Protein AF-A0A1I4YAI2-F1 (afdb_monomer_lite)

Organism: NCBI:txid35799

Foldseek 3Di:
DDDDDDPDPPVVVVVVVVVVVVVVVVVVVVVVVPPPPPPDDDDDPDDDDDPDDDDDDDDDDPWDPPQKFAFQDWDDDVQWIWTFGDIPPDTAIEIEGDDDDDHGFIKGFADWDKDAQDQDPRVNDTDRIYIYTHDIDTDD

Structure (mmCIF, N/CA/C/O backbone):
data_AF-A0A1I4YAI2-F1
#
_entry.id   AF-A0A1I4YAI2-F1
#
loop_
_atom_site.group_PDB
_atom_site.id
_atom_site.type_symbol
_atom_site.label_atom_id
_atom_site.label_alt_id
_atom_site.label_comp_id
_atom_site.label_asym_id
_atom_site.label_entity_id
_atom_site.label_seq_id
_atom_site.pdbx_PDB_ins_code
_atom_site.Cartn_x
_atom_site.Cartn_y
_atom_site.Cartn_z
_atom_site.occupancy
_atom_site.B_iso_or_equiv
_atom_site.auth_seq_id
_atom_site.auth_comp_id
_atom_site.auth_asym_id
_atom_site.auth_atom_id
_atom_site.pdbx_PDB_model_num
ATOM 1 N N . MET A 1 1 ? -8.608 -14.866 -63.927 1.00 40.03 1 MET A N 1
ATOM 2 C CA . MET A 1 1 ? -8.895 -15.251 -62.531 1.00 40.03 1 MET A CA 1
ATOM 3 C C . MET A 1 1 ? -8.310 -14.154 -61.653 1.00 40.03 1 MET A C 1
ATOM 5 O O . MET A 1 1 ? -7.102 -14.112 -61.491 1.00 40.03 1 MET A O 1
ATOM 9 N N . ALA A 1 2 ? -9.121 -13.170 -61.257 1.00 44.91 2 ALA A N 1
ATOM 10 C CA . ALA A 1 2 ? -8.663 -12.039 -60.449 1.00 44.91 2 ALA A CA 1
ATOM 11 C C . ALA A 1 2 ? -8.963 -12.346 -58.977 1.00 44.91 2 ALA A C 1
ATOM 13 O O . ALA A 1 2 ? -10.125 -12.427 -58.589 1.00 44.91 2 ALA A O 1
ATOM 14 N N . SER A 1 3 ? -7.923 -12.581 -58.181 1.00 46.97 3 SER A N 1
ATOM 15 C CA . SER A 1 3 ? -8.020 -12.722 -56.728 1.00 46.97 3 SER A CA 1
ATOM 16 C C . SER A 1 3 ? -8.086 -11.331 -56.099 1.00 46.97 3 SER A C 1
ATOM 18 O O . SER A 1 3 ? -7.116 -10.576 -56.137 1.00 46.97 3 SER A O 1
ATOM 20 N N . PHE A 1 4 ? -9.257 -10.984 -55.570 1.00 53.12 4 PHE A N 1
ATOM 21 C CA . PHE A 1 4 ? -9.502 -9.768 -54.803 1.00 53.12 4 PHE A CA 1
ATOM 22 C C . PHE A 1 4 ? -8.871 -9.925 -53.409 1.00 53.12 4 PHE A C 1
ATOM 24 O O . PHE A 1 4 ? -9.285 -10.784 -52.633 1.00 53.12 4 PHE A O 1
ATOM 31 N N . ASP A 1 5 ? -7.831 -9.141 -53.123 1.00 62.06 5 ASP A N 1
ATOM 32 C CA . ASP A 1 5 ? -7.082 -9.182 -51.862 1.00 62.06 5 ASP A CA 1
ATOM 33 C C . ASP A 1 5 ? -7.729 -8.241 -50.828 1.00 62.06 5 ASP A C 1
ATOM 35 O O . ASP A 1 5 ? -7.666 -7.016 -50.952 1.00 62.06 5 ASP A O 1
ATOM 39 N N . TRP A 1 6 ? -8.413 -8.818 -49.834 1.00 55.19 6 TRP A N 1
ATOM 40 C CA . TRP A 1 6 ? -9.234 -8.097 -48.846 1.00 55.19 6 TRP A CA 1
ATOM 41 C C . TRP A 1 6 ? -8.495 -7.779 -47.526 1.00 55.19 6 TRP A C 1
ATOM 43 O O . TRP A 1 6 ? -9.086 -7.274 -46.578 1.00 55.19 6 TRP A O 1
ATOM 53 N N . ASN A 1 7 ? -7.198 -8.074 -47.391 1.00 59.62 7 ASN A N 1
ATOM 54 C CA . ASN A 1 7 ? -6.673 -8.396 -46.056 1.00 59.62 7 ASN A CA 1
ATOM 55 C C . ASN A 1 7 ? -5.788 -7.333 -45.363 1.00 59.62 7 ASN A C 1
ATOM 57 O O . ASN A 1 7 ? -5.192 -7.635 -44.327 1.00 59.62 7 ASN A O 1
ATOM 61 N N . SER A 1 8 ? -5.685 -6.094 -45.856 1.00 56.09 8 SER A N 1
ATOM 62 C CA . SER A 1 8 ? -4.801 -5.092 -45.212 1.00 56.09 8 SER A CA 1
ATOM 63 C C . SER A 1 8 ? -5.380 -3.696 -44.991 1.00 56.09 8 SER A C 1
ATOM 65 O O . SER A 1 8 ? -4.886 -2.989 -44.117 1.00 56.09 8 SER A O 1
ATOM 67 N N . ARG A 1 9 ? -6.433 -3.292 -45.711 1.00 51.97 9 ARG A N 1
ATOM 68 C CA . ARG A 1 9 ? -6.983 -1.926 -45.595 1.00 51.97 9 ARG A CA 1
ATOM 69 C C . ARG A 1 9 ? -8.160 -1.796 -44.627 1.00 51.97 9 ARG A C 1
ATOM 71 O O . ARG A 1 9 ? -8.342 -0.723 -44.068 1.00 51.97 9 ARG A O 1
ATOM 78 N N . ASP A 1 10 ? -8.901 -2.875 -44.380 1.00 56.09 10 ASP A N 1
ATOM 79 C CA . ASP A 1 10 ? -10.143 -2.822 -43.590 1.00 56.09 10 ASP A CA 1
ATOM 80 C C . ASP A 1 10 ? -9.923 -2.974 -42.074 1.00 56.09 10 ASP A C 1
ATOM 82 O O . ASP A 1 10 ? -10.726 -2.540 -41.258 1.00 56.09 10 ASP A O 1
ATOM 86 N N . ARG A 1 11 ? -8.797 -3.551 -41.641 1.00 55.94 11 ARG A N 1
ATOM 87 C CA . ARG A 1 11 ? -8.555 -3.754 -40.203 1.00 55.94 11 ARG A CA 1
ATOM 88 C C . ARG A 1 11 ? -8.251 -2.453 -39.461 1.00 55.94 11 ARG A C 1
ATOM 90 O O . ARG A 1 11 ? -8.681 -2.293 -38.327 1.00 55.94 11 ARG A O 1
ATOM 97 N N . SER A 1 12 ? -7.581 -1.503 -40.107 1.00 53.09 12 SER A N 1
ATOM 98 C CA . SER A 1 12 ? -7.188 -0.225 -39.499 1.00 53.09 12 SER A CA 1
ATOM 99 C C . SER A 1 12 ? -8.387 0.649 -39.116 1.00 53.09 12 SER A C 1
ATOM 101 O O . SER A 1 12 ? -8.344 1.341 -38.103 1.00 53.09 12 SER A O 1
ATOM 103 N N . VAL A 1 13 ? -9.466 0.603 -39.906 1.00 56.09 13 VAL A N 1
ATOM 104 C CA . VAL A 1 13 ? -10.688 1.382 -39.650 1.00 56.09 13 VAL A CA 1
ATOM 105 C C . VAL A 1 13 ? -11.534 0.778 -38.529 1.00 56.09 13 VAL A C 1
ATOM 107 O O . VAL A 1 13 ? -12.097 1.521 -37.731 1.00 56.09 13 VAL A O 1
ATOM 110 N N . LEU A 1 14 ? -11.552 -0.553 -38.395 1.00 53.69 14 LEU A N 1
ATOM 111 C CA . LEU A 1 14 ? -12.294 -1.231 -37.328 1.00 53.69 14 LEU A CA 1
ATOM 112 C C . LEU A 1 14 ? -11.665 -1.025 -35.944 1.00 53.69 14 LEU A C 1
ATOM 114 O O . LEU A 1 14 ? -12.399 -0.849 -34.977 1.00 53.69 14 LEU A O 1
ATOM 118 N N . PHE A 1 15 ? -10.331 -0.985 -35.840 1.00 56.97 15 PHE A N 1
ATOM 119 C CA . PHE A 1 15 ? -9.666 -0.674 -34.568 1.00 56.97 15 PHE A CA 1
ATOM 120 C C . PHE A 1 15 ? -9.923 0.780 -34.138 1.00 56.97 15 PHE A C 1
ATOM 122 O O . PHE A 1 15 ? -10.371 1.015 -33.020 1.00 56.97 15 PHE A O 1
ATOM 129 N N . ALA A 1 16 ? -9.794 1.743 -35.058 1.00 55.75 16 ALA A N 1
ATOM 130 C CA . ALA A 1 16 ? -10.042 3.155 -34.758 1.00 55.75 16 ALA A CA 1
ATOM 131 C C . ALA A 1 16 ? -11.493 3.444 -34.316 1.00 55.75 16 ALA A C 1
ATOM 133 O O . ALA A 1 16 ? -11.715 4.256 -33.416 1.00 55.75 16 ALA A O 1
ATOM 134 N N . SER A 1 17 ? -12.492 2.778 -34.911 1.00 53.38 17 SER A N 1
ATOM 135 C CA . SER A 1 17 ? -13.902 2.964 -34.535 1.00 53.38 17 SER A CA 1
ATOM 136 C C . SER A 1 17 ? -14.254 2.403 -33.153 1.00 53.38 17 SER A C 1
ATOM 138 O O . SER A 1 17 ? -15.126 2.962 -32.490 1.00 53.38 17 SER A O 1
ATOM 140 N N . VAL A 1 18 ? -13.590 1.334 -32.699 1.00 54.56 18 VAL A N 1
ATOM 141 C CA . VAL A 1 18 ? -13.818 0.756 -31.362 1.00 54.56 18 VAL A CA 1
ATOM 142 C C . VAL A 1 18 ? -13.158 1.618 -30.282 1.00 54.56 18 VAL A C 1
ATOM 144 O O . VAL A 1 18 ? -13.793 1.900 -29.266 1.00 54.56 18 VAL A O 1
ATOM 147 N N . ASP A 1 19 ? -11.947 2.126 -30.529 1.00 56.94 19 ASP A N 1
ATOM 148 C CA . ASP A 1 19 ? -11.234 3.010 -29.596 1.00 56.94 19 ASP A CA 1
ATOM 149 C C . ASP A 1 19 ? -11.970 4.344 -29.356 1.00 56.94 19 ASP A C 1
ATOM 151 O O . ASP A 1 19 ? -12.077 4.806 -28.217 1.00 56.94 19 ASP A O 1
ATOM 155 N N . ILE A 1 20 ? -12.562 4.937 -30.400 1.00 57.72 20 ILE A N 1
ATOM 156 C CA . ILE A 1 20 ? -13.364 6.173 -30.295 1.00 57.72 20 ILE A CA 1
ATOM 157 C C . ILE A 1 20 ? -14.639 5.952 -29.460 1.00 57.72 20 ILE A C 1
ATOM 159 O O . ILE A 1 20 ? -15.028 6.818 -28.673 1.00 57.72 20 ILE A O 1
ATOM 163 N N . LEU A 1 21 ? -15.267 4.778 -29.577 1.00 57.03 21 LEU A N 1
ATOM 164 C CA . LEU A 1 21 ? -16.480 4.424 -28.832 1.00 57.03 21 LEU A CA 1
ATOM 165 C C . LEU A 1 21 ? -16.209 4.202 -27.333 1.00 57.03 21 LEU A C 1
ATOM 167 O O . LEU A 1 21 ? -17.037 4.575 -26.499 1.00 57.03 21 LEU A O 1
ATOM 171 N N . ILE A 1 22 ? -15.046 3.644 -26.977 1.00 59.16 22 ILE A N 1
ATOM 172 C CA . ILE A 1 22 ? -14.640 3.461 -25.572 1.00 59.16 22 ILE A CA 1
ATOM 173 C C . ILE A 1 22 ? -14.258 4.802 -24.924 1.00 59.16 22 ILE A C 1
ATOM 175 O O . ILE A 1 22 ? -14.579 5.033 -23.755 1.00 59.16 22 ILE A O 1
ATOM 179 N N . LEU A 1 23 ? -13.654 5.724 -25.678 1.00 51.03 23 LEU A N 1
ATOM 180 C CA . LEU A 1 23 ? -13.248 7.034 -25.159 1.00 51.03 23 LEU A CA 1
ATOM 181 C C . LEU A 1 23 ? -14.449 7.950 -24.844 1.00 51.03 23 LEU A C 1
ATOM 183 O O . LEU A 1 23 ? -14.475 8.606 -23.800 1.00 51.03 23 LEU A O 1
ATOM 187 N N . GLU A 1 24 ? -15.485 7.927 -25.689 1.00 49.25 24 GLU A N 1
ATOM 188 C CA . GLU A 1 24 ? -16.770 8.607 -25.447 1.00 49.25 24 GLU A CA 1
ATOM 189 C C . GLU A 1 24 ? -17.478 8.092 -24.177 1.00 49.25 24 GLU A C 1
ATOM 191 O O . GLU A 1 24 ? -18.093 8.872 -23.441 1.00 49.25 24 GLU A O 1
ATOM 196 N N . ALA A 1 25 ? -17.390 6.785 -23.902 1.00 50.88 25 ALA A N 1
ATOM 197 C CA . ALA A 1 25 ? -18.039 6.163 -22.749 1.00 50.88 25 ALA A CA 1
ATOM 198 C C . ALA A 1 25 ? -17.378 6.564 -21.417 1.00 50.88 25 ALA A C 1
ATOM 200 O O . ALA A 1 25 ? -18.076 6.916 -20.464 1.00 50.88 25 ALA A O 1
ATOM 201 N N . VAL A 1 26 ? -16.042 6.583 -21.350 1.00 56.16 26 VAL A N 1
ATOM 202 C CA . VAL A 1 26 ? -15.297 6.930 -20.121 1.00 56.16 26 VAL A CA 1
ATOM 203 C C . VAL A 1 26 ? -15.461 8.412 -19.750 1.00 56.16 26 VAL A C 1
ATOM 205 O O . VAL A 1 26 ? -15.564 8.754 -18.566 1.00 56.16 26 VAL A O 1
ATOM 208 N N . LEU A 1 27 ? -15.563 9.299 -20.746 1.00 50.84 27 LEU A N 1
ATOM 209 C CA . LEU A 1 27 ? -15.707 10.739 -20.513 1.00 50.84 27 LEU A CA 1
ATOM 210 C C . LEU A 1 27 ? -17.109 11.119 -19.993 1.00 50.84 27 LEU A C 1
ATOM 212 O O . LEU A 1 27 ? -17.226 11.957 -19.097 1.00 50.84 27 LEU A O 1
ATOM 216 N N . LYS A 1 28 ? -18.176 10.466 -20.478 1.00 43.12 28 LYS A N 1
ATOM 217 C CA . LYS A 1 28 ? -19.562 10.716 -20.023 1.00 43.12 28 LYS A CA 1
ATOM 218 C C . LYS A 1 28 ? -19.816 10.225 -18.598 1.00 43.12 28 LYS A C 1
ATOM 220 O O . LYS A 1 28 ? -20.517 10.895 -17.840 1.00 43.12 28 LYS A O 1
ATOM 225 N N . ILE A 1 29 ? -19.205 9.104 -18.213 1.00 54.09 29 ILE A N 1
ATOM 226 C CA . ILE A 1 29 ? -19.300 8.570 -16.846 1.00 54.09 29 ILE A CA 1
ATOM 227 C C . ILE A 1 29 ? -18.608 9.516 -15.848 1.00 54.09 29 ILE A C 1
ATOM 229 O O . ILE A 1 29 ? -19.121 9.723 -14.751 1.00 54.09 29 ILE A O 1
ATOM 233 N N . SER A 1 30 ? -17.509 10.170 -16.248 1.00 43.88 30 SER A N 1
ATOM 234 C CA . SER A 1 30 ? -16.864 11.216 -15.434 1.00 43.88 30 SER A CA 1
ATOM 235 C C . SER A 1 30 ? -17.707 12.493 -15.314 1.00 43.88 30 SER A C 1
ATOM 237 O O . SER A 1 30 ? -17.722 13.127 -14.260 1.00 43.88 30 SER A O 1
ATOM 239 N N . TYR A 1 31 ? -18.430 12.877 -16.372 1.00 47.44 31 TYR A N 1
ATOM 240 C CA . TYR A 1 31 ? -19.178 14.139 -16.403 1.00 47.44 31 TYR A CA 1
ATOM 241 C C . TYR A 1 31 ? -20.464 14.110 -15.555 1.00 47.44 31 TYR A C 1
ATOM 243 O O . TYR A 1 31 ? -20.868 15.136 -15.006 1.00 47.44 31 TYR A O 1
ATOM 251 N N . LEU A 1 32 ? -21.085 12.939 -15.372 1.00 43.44 32 LEU A N 1
ATOM 252 C CA . LEU A 1 32 ? -22.343 12.824 -14.621 1.00 43.44 32 LEU A CA 1
ATOM 253 C C . LEU A 1 32 ? -22.188 12.950 -13.091 1.00 43.44 32 LEU A C 1
ATOM 255 O O . LEU A 1 32 ? -23.183 13.144 -12.398 1.00 43.44 32 LEU A O 1
ATOM 259 N N . ALA A 1 33 ? -20.965 12.886 -12.554 1.00 43.12 33 ALA A N 1
ATOM 260 C CA . ALA A 1 33 ? -20.716 13.006 -11.113 1.00 43.12 33 ALA A CA 1
ATOM 261 C C . ALA A 1 33 ? -20.565 14.461 -10.619 1.00 43.12 33 ALA A C 1
ATOM 263 O O . ALA A 1 33 ? -20.634 14.710 -9.417 1.00 43.12 33 ALA A O 1
ATOM 264 N N . ILE A 1 34 ? -20.367 15.434 -11.518 1.00 47.47 34 ILE A N 1
ATOM 265 C CA . ILE A 1 34 ? -20.015 16.819 -11.140 1.00 47.47 34 ILE A CA 1
ATOM 266 C C . ILE A 1 34 ? -21.257 17.731 -11.055 1.00 47.47 34 ILE A C 1
ATOM 268 O O . ILE A 1 34 ? -21.234 18.759 -10.381 1.00 47.47 34 ILE A O 1
ATOM 272 N N . ALA A 1 35 ? -22.381 17.348 -11.668 1.00 49.47 35 ALA A N 1
ATOM 273 C CA . ALA A 1 35 ? -23.560 18.211 -11.787 1.00 49.47 35 ALA A CA 1
ATOM 274 C C . ALA A 1 35 ? -24.534 18.188 -10.587 1.00 49.47 35 ALA A C 1
ATOM 276 O O . ALA A 1 35 ? -25.499 18.947 -10.594 1.00 49.47 35 ALA A O 1
ATOM 277 N N . PHE A 1 36 ? -24.310 17.371 -9.549 1.00 48.38 36 PHE A N 1
ATOM 278 C CA . PHE A 1 36 ? -25.235 17.288 -8.400 1.00 48.38 36 PHE A CA 1
ATOM 279 C C . PHE A 1 36 ? -24.824 18.135 -7.179 1.00 48.38 36 PHE A C 1
ATOM 281 O O . PHE A 1 36 ? -25.570 18.218 -6.209 1.00 48.38 36 PHE A O 1
ATOM 288 N N . SER A 1 37 ? -23.667 18.806 -7.207 1.00 52.50 37 SER A N 1
ATOM 289 C CA . SER A 1 37 ? -23.128 19.486 -6.012 1.00 52.50 37 SER A CA 1
ATOM 290 C C . SER A 1 37 ? -23.382 20.997 -5.942 1.00 52.50 37 SER A C 1
ATOM 292 O O . SER A 1 37 ? -22.997 21.627 -4.961 1.00 52.50 37 SER A O 1
ATOM 294 N N . ILE A 1 38 ? -24.027 21.611 -6.939 1.00 56.34 38 ILE A N 1
ATOM 295 C CA . ILE A 1 38 ? -24.195 23.080 -7.003 1.00 56.34 38 ILE A CA 1
ATOM 296 C C . ILE A 1 38 ? -25.642 23.474 -6.697 1.00 56.34 38 ILE A C 1
ATOM 298 O O . ILE A 1 38 ? -26.301 24.170 -7.465 1.00 56.34 38 ILE A O 1
ATOM 302 N N . GLY A 1 39 ? -26.175 22.989 -5.580 1.00 51.09 39 GLY A N 1
ATOM 303 C CA . GLY A 1 39 ? -27.580 23.206 -5.268 1.00 51.09 39 GLY A CA 1
ATOM 304 C C . GLY A 1 39 ? -27.927 23.088 -3.799 1.00 51.09 39 GLY A C 1
ATOM 305 O O . GLY A 1 39 ? -28.857 22.359 -3.507 1.00 51.09 39 GLY A O 1
ATOM 306 N N . LEU A 1 40 ? -27.205 23.779 -2.903 1.00 53.97 40 LEU A N 1
ATOM 307 C CA . LEU A 1 40 ? -27.782 24.380 -1.684 1.00 53.97 40 LEU A CA 1
ATOM 308 C C . LEU A 1 40 ? -26.733 25.220 -0.929 1.00 53.97 40 LEU A C 1
ATOM 310 O O . LEU A 1 40 ? -26.185 24.793 0.082 1.00 53.97 40 LEU A O 1
ATOM 314 N N . ALA A 1 41 ? -26.431 26.426 -1.408 1.00 48.53 41 ALA A N 1
ATOM 315 C CA . ALA A 1 41 ? -25.601 27.373 -0.661 1.00 48.53 41 ALA A CA 1
ATOM 316 C C . ALA A 1 41 ? -26.225 28.767 -0.706 1.00 48.53 41 ALA A C 1
ATOM 318 O O . ALA A 1 41 ? -25.721 29.675 -1.361 1.00 48.53 41 ALA A O 1
ATOM 319 N N . LEU A 1 42 ? -27.352 28.928 -0.015 1.00 47.62 42 LEU A N 1
ATOM 320 C CA . LEU A 1 42 ? -27.875 30.242 0.328 1.00 47.62 42 LEU A CA 1
ATOM 321 C C . LEU A 1 42 ? -28.272 30.258 1.803 1.00 47.62 42 LEU A C 1
ATOM 323 O O . LEU A 1 42 ? -29.040 29.411 2.248 1.00 47.62 42 LEU A O 1
ATOM 327 N N . LEU A 1 43 ? -27.763 31.297 2.477 1.00 50.03 43 LEU A N 1
ATOM 328 C CA . LEU A 1 43 ? -28.094 31.805 3.814 1.00 50.03 43 LEU A CA 1
ATOM 329 C C . LEU A 1 43 ? -27.334 31.151 4.974 1.00 50.03 43 LEU A C 1
ATOM 331 O O . LEU A 1 43 ? -27.826 30.197 5.551 1.00 50.03 43 LEU A O 1
ATOM 335 N N . ASN A 1 44 ? -26.173 31.721 5.336 1.00 56.38 44 ASN A N 1
ATOM 336 C CA . ASN A 1 44 ? -25.692 31.871 6.725 1.00 56.38 44 ASN A CA 1
ATOM 337 C C . ASN A 1 44 ? -24.475 32.830 6.776 1.00 56.38 44 ASN A C 1
ATOM 339 O O . ASN A 1 44 ? -23.336 32.388 6.619 1.00 56.38 44 ASN A O 1
ATOM 343 N N . PRO A 1 45 ? -24.664 34.148 6.982 1.00 54.91 45 PRO A N 1
ATOM 344 C CA . PRO A 1 45 ? -23.562 35.083 7.165 1.00 54.91 45 PRO A CA 1
ATOM 345 C C . PRO A 1 45 ? -23.168 35.117 8.643 1.00 54.91 45 PRO A C 1
ATOM 347 O O . PRO A 1 45 ? -23.712 35.905 9.407 1.00 54.91 45 PRO A O 1
ATOM 350 N N . SER A 1 46 ? -22.255 34.246 9.065 1.00 57.50 46 SER A N 1
ATOM 351 C CA . SER A 1 46 ? -21.492 34.393 10.314 1.00 57.50 46 SER A CA 1
ATOM 352 C C . SER A 1 46 ? -20.493 33.258 10.407 1.00 57.50 46 SER A C 1
ATOM 354 O O . SER A 1 46 ? -20.878 32.183 10.835 1.00 57.50 46 SER A O 1
ATOM 356 N N . GLN A 1 47 ? -19.241 33.493 10.027 1.00 45.72 47 GLN A N 1
ATOM 357 C CA . GLN A 1 47 ? -18.057 32.969 10.718 1.00 45.72 47 GLN A CA 1
ATOM 358 C C . GLN A 1 47 ? -16.880 33.856 10.284 1.00 45.72 47 GLN A C 1
ATOM 360 O O . GLN A 1 47 ? -16.191 33.596 9.300 1.00 45.72 47 GLN A O 1
ATOM 365 N N . ALA A 1 48 ? -16.715 34.968 10.997 1.00 47.38 48 ALA A N 1
ATOM 366 C CA . ALA A 1 48 ? -15.438 35.658 11.066 1.00 47.38 48 ALA A CA 1
ATOM 367 C C . ALA A 1 48 ? -14.442 34.788 11.859 1.00 47.38 48 ALA A C 1
ATOM 369 O O . ALA A 1 48 ? -14.847 34.038 12.744 1.00 47.38 48 ALA A O 1
ATOM 370 N N . LEU A 1 49 ? -13.164 34.901 11.489 1.00 50.84 49 LEU A N 1
ATOM 371 C CA . LEU A 1 49 ? -11.968 34.237 12.023 1.00 50.84 49 LEU A CA 1
ATOM 372 C C . LEU A 1 49 ? -12.058 33.677 13.457 1.00 50.84 49 LEU A C 1
ATOM 374 O O . LEU A 1 49 ? -12.206 34.432 14.416 1.00 50.84 49 LEU A O 1
ATOM 378 N N . ALA A 1 50 ? -11.751 32.384 13.592 1.00 47.62 50 ALA A N 1
ATOM 379 C CA . ALA A 1 50 ? -10.985 31.844 14.714 1.00 47.62 50 ALA A CA 1
ATOM 380 C C . ALA A 1 50 ? -10.361 30.494 14.316 1.00 47.62 50 ALA A C 1
ATOM 382 O O . ALA A 1 50 ? -11.041 29.472 14.245 1.00 47.62 50 ALA A O 1
ATOM 383 N N . GLU A 1 51 ? -9.049 30.480 14.077 1.00 53.16 51 GLU A N 1
ATOM 384 C CA . GLU A 1 51 ? -8.245 29.262 14.171 1.00 53.16 51 GLU A CA 1
ATOM 385 C C . GLU A 1 51 ? -8.337 28.737 15.609 1.00 53.16 51 GLU A C 1
ATOM 387 O O . GLU A 1 51 ? -7.779 29.324 16.537 1.00 53.16 51 GLU A O 1
ATOM 392 N N . LYS A 1 52 ? -9.074 27.644 15.820 1.00 40.38 52 LYS A N 1
ATOM 393 C CA . LYS A 1 52 ? -9.026 26.876 17.065 1.00 40.38 52 LYS A CA 1
ATOM 394 C C . LYS A 1 52 ? -9.465 25.441 16.810 1.00 40.38 52 LYS A C 1
ATOM 396 O O . LYS A 1 52 ? -10.633 25.180 16.560 1.00 40.38 52 LYS A O 1
ATOM 401 N N . THR A 1 53 ? -8.487 24.544 16.903 1.00 39.41 53 THR A N 1
ATOM 402 C CA . THR A 1 53 ? -8.608 23.174 17.416 1.00 39.41 53 THR A CA 1
ATOM 403 C C . THR A 1 53 ? -9.885 22.432 17.013 1.00 39.41 53 THR A C 1
ATOM 405 O O . THR A 1 53 ? -10.907 22.513 17.692 1.00 39.41 53 THR A O 1
ATOM 408 N N . GLY A 1 54 ? -9.781 21.630 15.950 1.00 40.44 54 GLY A N 1
ATOM 409 C CA . GLY A 1 54 ? -10.759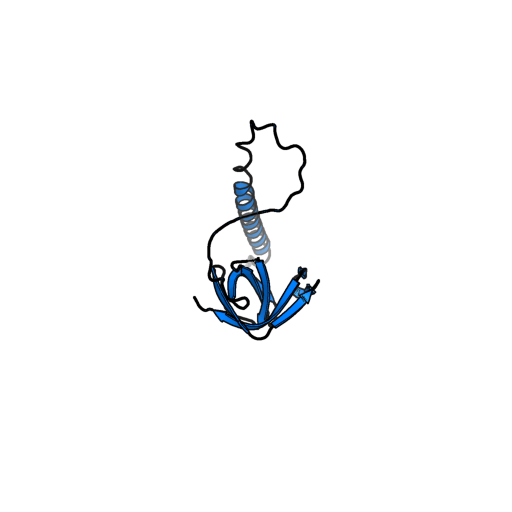 20.597 15.621 1.00 40.44 54 GLY A CA 1
ATOM 410 C C . GLY A 1 54 ? -10.880 19.589 16.762 1.00 40.44 54 GLY A C 1
ATOM 411 O O . GLY A 1 54 ? -10.071 18.674 16.891 1.00 40.44 54 GLY A O 1
ATOM 412 N N . GLY A 1 55 ? -11.886 19.790 17.608 1.00 43.03 55 GLY A N 1
ATOM 413 C CA . GLY A 1 55 ? -12.398 18.792 18.527 1.00 43.03 55 GLY A CA 1
ATOM 414 C C . GLY A 1 55 ? -13.554 18.051 17.869 1.00 43.03 55 GLY A C 1
ATOM 415 O O . GLY A 1 55 ? -14.652 18.590 17.763 1.00 43.03 55 GLY A O 1
ATOM 416 N N . ASN A 1 56 ? -13.324 16.801 17.481 1.00 48.44 56 ASN A N 1
ATOM 417 C CA . ASN A 1 56 ? -14.387 15.815 17.337 1.00 48.44 56 ASN A CA 1
ATOM 418 C C . ASN A 1 56 ? -14.341 14.912 18.570 1.00 48.44 56 ASN A C 1
ATOM 420 O O . ASN A 1 56 ? -13.517 14.006 18.665 1.00 48.44 56 ASN A O 1
ATOM 424 N N . SER A 1 57 ? -15.217 15.193 19.532 1.00 55.41 57 SER A N 1
ATOM 425 C CA . SER A 1 57 ? -15.423 14.336 20.695 1.00 55.41 57 SER A CA 1
ATOM 426 C C . SER A 1 57 ? -16.300 13.130 20.361 1.00 55.41 57 SER A C 1
ATOM 428 O O . SER A 1 57 ? -17.320 13.261 19.689 1.00 55.41 57 SER A O 1
ATOM 430 N N . ALA A 1 58 ? -15.927 12.017 20.996 1.00 45.84 58 ALA A N 1
ATOM 431 C CA . ALA A 1 58 ? -16.732 10.854 21.369 1.00 45.84 58 ALA A CA 1
ATOM 432 C C . ALA A 1 58 ? -17.042 9.811 20.280 1.00 45.84 58 ALA A C 1
ATOM 434 O O . ALA A 1 58 ? -18.008 9.922 19.536 1.00 45.84 58 ALA A O 1
ATOM 435 N N . ASN A 1 59 ? -16.337 8.678 20.326 1.00 40.66 59 ASN A N 1
ATOM 436 C CA . ASN A 1 59 ? -16.831 7.521 21.081 1.00 40.66 59 ASN A CA 1
ATOM 437 C C . ASN A 1 59 ? -15.694 6.509 21.290 1.00 40.66 59 ASN A C 1
ATOM 439 O O . ASN A 1 59 ? -14.754 6.462 20.500 1.00 40.66 59 ASN A O 1
ATOM 443 N N . ALA A 1 60 ? -15.763 5.723 22.359 1.00 49.16 60 ALA A N 1
ATOM 444 C CA . ALA A 1 60 ? -14.779 4.705 22.698 1.00 49.16 60 ALA A CA 1
ATOM 445 C C . ALA A 1 60 ? -14.680 3.643 21.589 1.00 49.16 60 ALA A C 1
ATOM 447 O O . ALA A 1 60 ? -15.446 2.685 21.558 1.00 49.16 60 ALA A O 1
ATOM 448 N N . ALA A 1 61 ? -13.731 3.804 20.672 1.00 44.47 61 ALA A N 1
ATOM 449 C CA . ALA A 1 61 ? -13.301 2.726 19.805 1.00 44.47 61 ALA A CA 1
ATOM 450 C C . ALA A 1 61 ? -12.070 2.120 20.462 1.00 44.47 61 ALA A C 1
ATOM 452 O O . ALA A 1 61 ? -11.014 2.747 20.524 1.00 44.47 61 ALA A O 1
ATOM 453 N N . THR A 1 62 ? -12.197 0.892 20.954 1.00 53.25 62 THR A N 1
ATOM 454 C CA . THR A 1 62 ? -11.051 -0.009 21.001 1.00 53.25 62 THR A CA 1
ATOM 455 C C . THR A 1 62 ? -10.517 -0.053 19.572 1.00 53.25 62 THR A C 1
ATOM 457 O O . THR A 1 62 ? -11.118 -0.668 18.691 1.00 53.25 62 THR A O 1
ATOM 460 N N . GLY A 1 63 ? -9.505 0.779 19.324 1.00 61.72 63 GLY A N 1
ATOM 461 C CA . GLY A 1 63 ? -9.032 1.110 17.994 1.00 61.72 63 GLY A CA 1
ATOM 462 C C . GLY A 1 63 ? -8.536 -0.136 17.288 1.00 61.72 63 GLY A C 1
ATOM 463 O O . GLY A 1 63 ? -8.040 -1.075 17.913 1.00 61.72 63 GLY A O 1
ATOM 464 N N . MET A 1 64 ? -8.684 -0.143 15.969 1.00 72.94 64 MET A N 1
ATOM 465 C CA . MET A 1 64 ? -8.023 -1.140 15.142 1.00 72.94 64 MET A CA 1
ATOM 466 C C . MET A 1 64 ? -6.518 -1.098 15.462 1.00 72.94 64 MET A C 1
ATOM 468 O O . MET A 1 64 ? -5.977 0.009 15.537 1.00 72.94 64 MET A O 1
ATOM 472 N N . PRO A 1 65 ? -5.851 -2.246 15.694 1.00 83.50 65 PRO A N 1
ATOM 473 C CA . PRO A 1 65 ? -4.421 -2.270 15.965 1.00 83.50 65 PRO A CA 1
ATOM 474 C C . PRO A 1 65 ? -3.653 -1.442 14.934 1.00 83.50 65 PRO A C 1
ATOM 476 O O . PRO A 1 65 ? -4.026 -1.402 13.762 1.00 83.50 65 PRO A O 1
ATOM 479 N N . ALA A 1 66 ? -2.563 -0.794 15.353 1.00 85.81 66 ALA A N 1
ATOM 480 C CA . ALA A 1 66 ? -1.769 0.061 14.466 1.00 85.81 66 ALA A CA 1
ATOM 481 C C . ALA A 1 66 ? -1.244 -0.686 13.224 1.00 85.81 66 ALA A C 1
ATOM 483 O O . ALA A 1 66 ? -0.977 -0.064 12.198 1.00 85.81 66 ALA A O 1
ATOM 484 N N . ASN A 1 67 ? -1.125 -2.014 13.318 1.00 92.94 67 ASN A N 1
ATOM 485 C CA . ASN A 1 67 ? -0.724 -2.902 12.238 1.00 92.94 67 ASN A CA 1
ATOM 486 C C . ASN A 1 67 ? -1.896 -3.492 11.433 1.00 92.94 67 ASN A C 1
ATOM 488 O O . ASN A 1 67 ? -1.727 -4.477 10.716 1.00 92.94 67 ASN A O 1
ATOM 492 N N . GLU A 1 68 ? -3.091 -2.918 11.546 1.00 94.19 68 GLU A N 1
ATOM 493 C CA . GLU A 1 68 ? -4.254 -3.314 10.768 1.00 94.19 68 GLU A CA 1
ATOM 494 C C . GLU A 1 68 ? -4.877 -2.098 10.056 1.00 94.19 68 GLU A C 1
ATOM 496 O O . GLU A 1 68 ? -4.925 -0.989 10.591 1.00 94.19 68 GLU A O 1
ATOM 501 N N . GLY A 1 69 ? -5.436 -2.307 8.859 1.00 95.06 69 GLY A N 1
ATOM 502 C CA . GLY A 1 69 ? -6.343 -1.333 8.242 1.00 95.06 69 GLY A CA 1
ATOM 503 C C . GLY A 1 69 ? -7.338 -1.941 7.252 1.00 95.06 69 GLY A C 1
ATOM 504 O O . GLY A 1 69 ? -7.186 -3.079 6.805 1.00 95.06 69 GLY A O 1
ATOM 505 N N . LYS A 1 70 ? -8.390 -1.186 6.921 1.00 96.56 70 LYS A N 1
ATOM 506 C CA . LYS A 1 70 ? -9.303 -1.496 5.813 1.00 96.56 70 LYS A CA 1
ATOM 507 C C . LYS A 1 70 ? -8.714 -0.968 4.510 1.00 96.56 70 LYS A C 1
ATOM 509 O O . LYS A 1 70 ? -8.366 0.209 4.440 1.00 96.56 70 LYS A O 1
ATOM 514 N N . VAL A 1 71 ? -8.656 -1.805 3.481 1.00 97.56 71 VAL A N 1
ATOM 515 C CA . VAL A 1 71 ? -8.164 -1.431 2.153 1.00 97.56 71 VAL A CA 1
ATOM 516 C C . VAL A 1 71 ? -9.156 -0.480 1.486 1.00 97.56 71 VAL A C 1
ATOM 518 O O . VAL A 1 71 ? -10.325 -0.820 1.292 1.00 97.56 71 VAL A O 1
ATOM 521 N N . LEU A 1 72 ? -8.690 0.714 1.131 1.00 97.19 72 LEU A N 1
ATOM 522 C CA . LEU A 1 72 ? -9.433 1.695 0.341 1.00 97.19 72 LEU A CA 1
ATOM 523 C C . LEU A 1 72 ? -9.110 1.566 -1.147 1.00 97.19 72 LEU A C 1
ATOM 525 O O . LEU A 1 72 ? -10.016 1.587 -1.977 1.00 97.19 72 LEU A O 1
ATOM 529 N N . SER A 1 73 ? -7.826 1.426 -1.474 1.00 96.69 73 SER A N 1
ATOM 530 C CA . SER A 1 73 ? -7.331 1.334 -2.846 1.00 96.69 73 SER A CA 1
ATOM 531 C C . SER A 1 73 ? -6.051 0.498 -2.916 1.00 96.69 73 SER A C 1
ATOM 533 O O . SER A 1 73 ? -5.346 0.334 -1.916 1.00 96.69 73 SER A O 1
ATOM 535 N N . THR A 1 74 ? -5.770 -0.056 -4.096 1.00 97.12 74 THR A N 1
ATOM 536 C CA . THR A 1 74 ? -4.591 -0.887 -4.366 1.00 97.12 74 THR A CA 1
ATOM 537 C C . THR A 1 74 ? -3.904 -0.423 -5.643 1.00 97.12 74 THR A C 1
ATOM 539 O O . THR A 1 74 ? -4.576 -0.061 -6.609 1.00 97.12 74 THR A O 1
ATOM 542 N N . LEU A 1 75 ? -2.574 -0.453 -5.661 1.00 96.50 75 LEU A N 1
ATOM 543 C CA . LEU A 1 75 ? -1.762 -0.247 -6.860 1.00 96.50 75 LEU A CA 1
ATOM 544 C C . LEU A 1 75 ? -0.735 -1.375 -6.946 1.00 96.50 75 LEU A C 1
ATOM 546 O O . LEU A 1 75 ? -0.037 -1.651 -5.971 1.00 96.50 75 LEU A O 1
ATOM 550 N N . ASP A 1 76 ? -0.614 -1.994 -8.113 1.00 95.19 76 ASP A N 1
ATOM 551 C CA . ASP A 1 76 ? 0.342 -3.075 -8.330 1.00 95.19 76 ASP A CA 1
ATOM 552 C C . ASP A 1 76 ? 1.610 -2.563 -9.012 1.00 95.19 76 ASP A C 1
ATOM 554 O O . ASP A 1 76 ? 1.573 -1.749 -9.938 1.00 95.19 76 ASP A O 1
ATOM 558 N N . ALA A 1 77 ? 2.749 -3.066 -8.549 1.00 93.62 77 ALA A N 1
ATOM 559 C CA . ALA A 1 77 ? 4.050 -2.867 -9.166 1.00 93.62 77 ALA A CA 1
ATOM 560 C C . ALA A 1 77 ? 4.838 -4.187 -9.113 1.00 93.62 77 ALA A C 1
ATOM 562 O O . ALA A 1 77 ? 4.513 -5.072 -8.319 1.00 93.62 77 ALA A O 1
ATOM 563 N N . PRO A 1 78 ? 5.898 -4.360 -9.919 1.00 95.00 78 PRO A N 1
ATOM 564 C CA . PRO A 1 78 ? 6.713 -5.567 -9.864 1.00 95.00 78 PRO A CA 1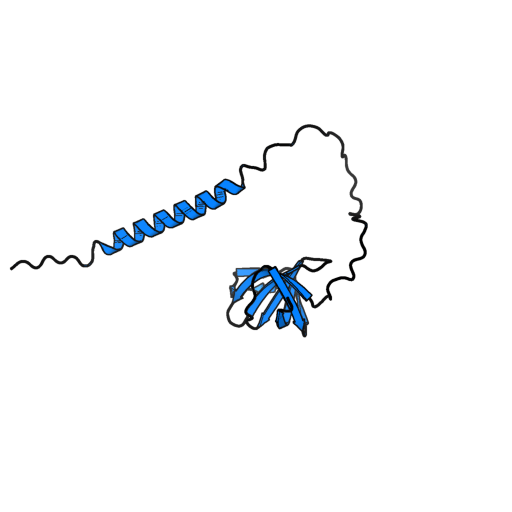
ATOM 565 C C . PRO A 1 78 ? 7.220 -5.847 -8.440 1.00 95.00 78 PRO A C 1
ATOM 567 O O . PRO A 1 78 ? 7.942 -5.039 -7.857 1.00 95.00 78 PRO A O 1
ATOM 570 N N . GLY A 1 79 ? 6.815 -6.992 -7.885 1.00 93.50 79 GLY A N 1
ATOM 571 C CA . GLY A 1 79 ? 7.208 -7.464 -6.554 1.00 93.50 79 GLY A CA 1
ATOM 572 C C . GLY A 1 79 ? 6.442 -6.860 -5.373 1.00 93.50 79 GLY A C 1
ATOM 573 O O . GLY A 1 79 ? 6.639 -7.331 -4.254 1.00 93.50 79 GLY A O 1
ATOM 574 N N . TYR A 1 80 ? 5.562 -5.876 -5.590 1.00 96.50 80 TYR A N 1
ATOM 575 C CA . TYR A 1 80 ? 4.855 -5.186 -4.509 1.00 96.50 80 TYR A CA 1
ATOM 576 C C . TYR A 1 80 ? 3.386 -4.909 -4.828 1.00 96.50 80 TYR A C 1
ATOM 578 O O . TYR A 1 80 ? 3.021 -4.593 -5.958 1.00 96.50 80 TYR A O 1
ATOM 586 N N . THR A 1 81 ? 2.563 -4.933 -3.785 1.00 97.44 81 THR A N 1
ATOM 587 C CA . THR A 1 81 ? 1.210 -4.379 -3.798 1.00 97.44 81 THR A CA 1
ATOM 588 C C . THR A 1 81 ? 1.165 -3.215 -2.817 1.00 97.44 81 THR A C 1
ATOM 590 O O . THR A 1 81 ? 1.396 -3.367 -1.614 1.00 97.44 81 THR A O 1
ATOM 593 N N . TYR A 1 82 ? 0.889 -2.032 -3.350 1.00 97.81 82 TYR A N 1
ATOM 594 C CA . TYR A 1 82 ? 0.706 -0.811 -2.582 1.00 97.81 82 TYR A CA 1
ATOM 595 C C . TYR A 1 82 ? -0.753 -0.732 -2.162 1.00 97.81 82 TYR A C 1
ATOM 597 O O . TYR A 1 82 ? -1.642 -0.847 -3.003 1.00 97.81 82 TYR A O 1
ATOM 605 N N . MET A 1 83 ? -1.006 -0.519 -0.878 1.00 97.88 83 MET A N 1
ATOM 606 C CA . MET A 1 83 ? -2.356 -0.451 -0.330 1.00 97.88 83 MET A CA 1
ATOM 607 C C . MET A 1 83 ? -2.541 0.860 0.417 1.00 97.88 83 MET A C 1
ATOM 609 O O . MET A 1 83 ? -1.754 1.189 1.306 1.00 97.88 83 MET A O 1
ATOM 613 N N . GLU A 1 84 ? -3.606 1.581 0.086 1.00 97.75 84 GLU A N 1
ATOM 614 C CA . GLU A 1 84 ? -4.109 2.646 0.943 1.00 97.75 84 GLU A CA 1
ATOM 615 C C . GLU A 1 84 ? -5.011 2.023 1.992 1.00 97.75 84 GLU A C 1
ATOM 617 O O . GLU A 1 84 ? -6.049 1.439 1.670 1.00 97.75 84 GLU A O 1
ATOM 622 N N . LEU A 1 85 ? -4.610 2.144 3.247 1.00 96.38 85 LEU A N 1
ATOM 623 C CA . LEU A 1 85 ? -5.344 1.616 4.376 1.00 96.38 85 LEU A CA 1
ATOM 624 C C . LEU A 1 85 ? -5.980 2.751 5.171 1.00 96.38 85 LEU A C 1
ATOM 626 O O . LEU A 1 85 ? -5.410 3.832 5.311 1.00 96.38 85 LEU A O 1
ATOM 630 N N . ALA A 1 86 ? -7.151 2.480 5.735 1.00 94.56 86 ALA A N 1
ATOM 631 C CA . ALA A 1 86 ? -7.763 3.301 6.767 1.00 94.56 86 ALA A CA 1
ATOM 632 C C . ALA A 1 86 ? -7.875 2.508 8.067 1.00 94.56 86 ALA A C 1
ATOM 634 O O . ALA A 1 86 ? -8.411 1.396 8.074 1.00 94.56 86 ALA A O 1
ATOM 635 N N . ASN A 1 87 ? -7.411 3.095 9.164 1.00 90.50 87 ASN A N 1
ATOM 636 C CA . ASN A 1 87 ? -7.739 2.641 10.511 1.0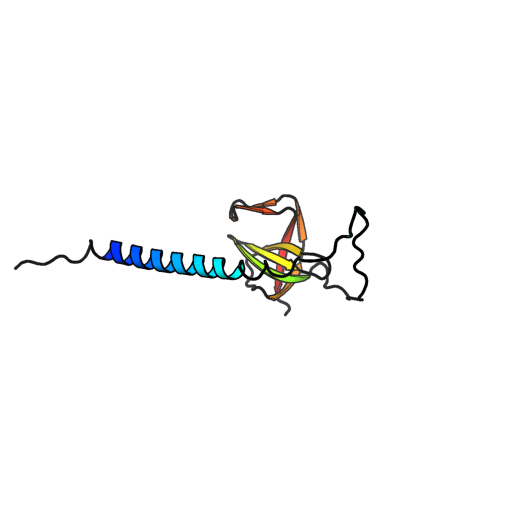0 90.50 87 ASN A CA 1
ATOM 637 C C . ASN A 1 87 ? -8.609 3.697 11.218 1.00 90.50 87 ASN A C 1
ATOM 639 O O . ASN A 1 87 ? -9.122 4.620 10.584 1.00 90.50 87 ASN A O 1
ATOM 643 N N . THR A 1 88 ? -8.813 3.546 12.526 1.00 84.88 88 THR A N 1
ATOM 644 C CA . THR A 1 88 ? -9.634 4.466 13.330 1.00 84.88 88 THR A CA 1
ATOM 645 C C . THR A 1 88 ? -9.050 5.873 13.462 1.00 84.88 88 THR A C 1
ATOM 647 O O . THR A 1 88 ? -9.786 6.793 13.795 1.00 84.88 88 THR A O 1
ATOM 650 N N . GLU A 1 89 ? -7.754 6.052 13.208 1.00 83.56 89 GLU A N 1
ATOM 651 C CA . GLU A 1 89 ? -7.045 7.315 13.430 1.00 83.56 89 GLU A CA 1
ATOM 652 C C . GLU A 1 89 ? -6.756 8.060 12.127 1.00 83.56 89 GLU A C 1
ATOM 654 O O . GLU A 1 89 ? -6.881 9.283 12.063 1.00 83.56 89 GLU A O 1
ATOM 659 N N . LYS A 1 90 ? -6.329 7.335 11.086 1.00 89.62 90 LYS A N 1
ATOM 660 C CA . LYS A 1 90 ? -5.796 7.935 9.862 1.00 89.62 90 LYS A CA 1
ATOM 661 C C . LYS A 1 90 ? -5.908 7.027 8.641 1.00 89.62 90 LYS A C 1
ATOM 663 O O . LYS A 1 90 ? -6.168 5.825 8.723 1.00 89.62 90 LYS A O 1
ATOM 668 N N . ARG A 1 91 ? -5.635 7.636 7.487 1.00 94.75 91 ARG A N 1
ATOM 669 C CA . ARG A 1 91 ? -5.305 6.935 6.243 1.00 94.75 91 ARG A CA 1
ATOM 670 C C . ARG A 1 91 ? -3.795 6.903 6.066 1.00 94.75 91 ARG A C 1
ATOM 672 O O . ARG A 1 91 ? -3.122 7.881 6.388 1.00 94.75 91 ARG A O 1
ATOM 679 N N . PHE A 1 92 ? -3.268 5.791 5.579 1.00 95.44 92 PHE A N 1
ATOM 680 C CA . PHE A 1 92 ? -1.835 5.610 5.377 1.00 95.44 92 PHE A CA 1
ATOM 681 C C . PHE A 1 92 ? -1.566 4.608 4.258 1.00 95.44 92 PHE A C 1
ATOM 683 O O . PHE A 1 92 ? -2.406 3.767 3.943 1.00 95.44 92 PHE A O 1
ATOM 690 N N . TRP A 1 93 ? -0.385 4.706 3.656 1.00 97.75 93 TRP A N 1
ATOM 691 C CA . TRP A 1 93 ? 0.046 3.799 2.599 1.00 97.75 93 TRP A CA 1
ATOM 692 C C . TRP A 1 93 ? 0.975 2.732 3.150 1.00 97.75 93 TRP A C 1
ATOM 694 O O . TRP A 1 93 ? 1.886 3.036 3.922 1.00 97.75 93 TRP A O 1
ATOM 704 N N . ILE A 1 94 ? 0.783 1.497 2.696 1.00 97.75 94 ILE A N 1
ATOM 705 C CA . ILE A 1 94 ? 1.750 0.419 2.883 1.00 97.75 94 ILE A CA 1
ATOM 706 C C . ILE A 1 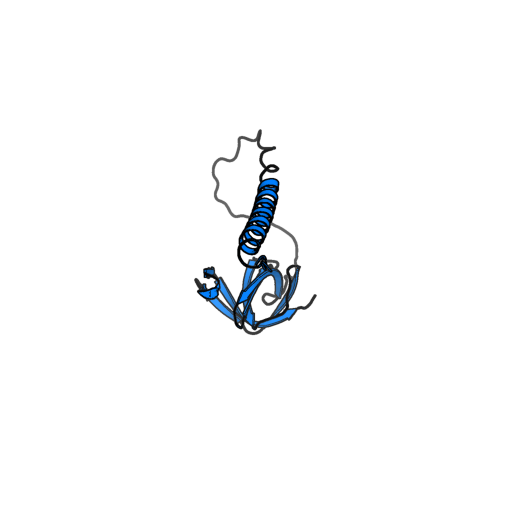94 ? 2.208 -0.129 1.529 1.00 97.75 94 ILE A C 1
ATOM 708 O O . ILE A 1 94 ? 1.449 -0.110 0.561 1.00 97.75 94 ILE A O 1
ATOM 712 N N . ALA A 1 95 ? 3.435 -0.636 1.471 1.00 97.75 95 ALA A N 1
ATOM 713 C CA . ALA A 1 95 ? 3.947 -1.455 0.380 1.00 97.75 95 ALA A CA 1
ATOM 714 C C . ALA A 1 95 ? 4.281 -2.837 0.944 1.00 97.75 95 ALA A C 1
ATOM 716 O O . ALA A 1 95 ? 5.212 -2.978 1.738 1.00 97.75 95 ALA A O 1
ATOM 717 N N . ALA A 1 96 ? 3.506 -3.843 0.550 1.00 97.69 96 ALA A N 1
ATOM 718 C CA . ALA A 1 96 ? 3.745 -5.238 0.909 1.00 97.69 96 ALA A CA 1
ATOM 719 C C . ALA A 1 96 ? 4.284 -6.001 -0.306 1.00 97.69 96 ALA A C 1
ATOM 721 O O . ALA A 1 96 ? 4.020 -5.572 -1.434 1.00 97.69 96 ALA A O 1
ATOM 722 N N . PRO A 1 97 ? 4.967 -7.148 -0.125 1.00 96.81 97 PRO A N 1
ATOM 723 C CA . PRO A 1 97 ? 5.170 -8.097 -1.213 1.00 96.81 97 PRO A CA 1
ATOM 724 C C . PRO A 1 97 ? 3.851 -8.382 -1.931 1.00 96.81 97 PRO A C 1
ATOM 726 O O . PRO A 1 97 ? 2.787 -8.302 -1.313 1.00 96.81 97 PRO A O 1
ATOM 729 N N . THR A 1 98 ? 3.907 -8.698 -3.226 1.00 96.25 98 THR A N 1
ATOM 730 C CA . THR A 1 98 ? 2.710 -8.928 -4.050 1.00 96.25 98 THR A CA 1
ATOM 731 C C . THR A 1 98 ? 1.685 -9.807 -3.326 1.00 96.25 98 THR A C 1
ATOM 733 O O . THR A 1 98 ? 1.920 -10.992 -3.087 1.00 96.25 98 THR A O 1
ATOM 736 N N . THR A 1 99 ? 0.546 -9.210 -2.972 1.00 92.62 99 THR A N 1
ATOM 737 C CA . THR A 1 99 ? -0.493 -9.833 -2.145 1.00 92.62 99 THR A CA 1
ATOM 738 C C . THR A 1 99 ? -1.833 -9.657 -2.837 1.00 92.62 99 THR A C 1
ATOM 740 O O . THR A 1 99 ? -2.180 -8.568 -3.285 1.00 92.62 99 THR A O 1
ATOM 743 N N . ARG A 1 100 ? -2.622 -10.731 -2.910 1.00 93.31 100 ARG A N 1
ATOM 744 C CA . ARG A 1 100 ? -3.979 -10.663 -3.453 1.00 93.31 100 ARG A CA 1
ATOM 745 C C . ARG A 1 100 ? -4.912 -10.027 -2.423 1.00 93.31 100 ARG A C 1
ATOM 747 O O . ARG A 1 100 ? -5.285 -10.679 -1.453 1.00 93.31 100 ARG A O 1
ATOM 754 N N . VAL A 1 101 ? -5.303 -8.784 -2.673 1.00 95.00 101 VAL A N 1
ATOM 755 C CA . VAL A 1 101 ? -6.225 -7.995 -1.844 1.00 95.00 101 VAL A CA 1
ATOM 756 C C . VAL A 1 101 ? -7.190 -7.213 -2.732 1.00 95.00 101 VAL A C 1
ATOM 758 O O . VAL A 1 101 ? -6.896 -6.958 -3.901 1.00 95.00 101 VAL A O 1
ATOM 761 N N . LYS A 1 102 ? -8.336 -6.807 -2.188 1.00 93.94 102 LYS A N 1
ATOM 762 C CA . LYS A 1 102 ? -9.277 -5.894 -2.855 1.00 93.94 102 LYS A CA 1
ATOM 763 C C . LYS A 1 102 ? -9.743 -4.794 -1.906 1.00 93.94 102 LYS A C 1
ATOM 765 O O . LYS A 1 102 ? -9.680 -4.926 -0.684 1.00 93.94 102 LYS A O 1
ATOM 770 N N . ALA A 1 103 ? -10.261 -3.709 -2.478 1.00 95.31 103 ALA A N 1
ATOM 771 C CA . ALA A 1 103 ? -10.917 -2.666 -1.701 1.00 95.31 103 ALA A CA 1
ATOM 772 C C . ALA A 1 103 ? -12.047 -3.259 -0.842 1.00 95.31 103 ALA A C 1
ATOM 774 O O . ALA A 1 103 ? -12.844 -4.079 -1.303 1.00 95.31 103 ALA A O 1
ATOM 775 N N . GLY A 1 104 ? -12.105 -2.835 0.417 1.00 95.25 104 GLY A N 1
ATOM 776 C CA . GLY A 1 104 ? -13.030 -3.355 1.417 1.00 95.25 104 GLY A CA 1
ATOM 777 C C . GLY A 1 104 ? -12.446 -4.432 2.329 1.00 95.25 104 GLY A C 1
ATOM 778 O O . GLY A 1 104 ? -12.976 -4.595 3.429 1.00 95.25 104 GLY A O 1
ATOM 779 N N . ASP A 1 105 ? -11.363 -5.108 1.932 1.00 96.88 105 ASP A N 1
ATOM 780 C CA . ASP A 1 105 ? -10.721 -6.121 2.769 1.00 96.88 105 ASP A CA 1
ATOM 781 C C . ASP A 1 105 ? -10.123 -5.510 4.039 1.00 96.88 105 ASP A C 1
ATOM 783 O O . ASP A 1 105 ? -9.702 -4.350 4.070 1.00 96.88 105 ASP A O 1
ATOM 787 N N . ARG A 1 106 ? -10.068 -6.315 5.101 1.00 96.00 106 ARG A N 1
ATOM 788 C CA . ARG A 1 106 ? -9.371 -5.982 6.342 1.00 96.00 106 ARG A CA 1
ATOM 789 C C . ARG A 1 106 ? -8.017 -6.673 6.302 1.00 96.00 106 ARG A C 1
ATOM 791 O O . ARG A 1 106 ? -7.973 -7.882 6.109 1.00 96.00 106 ARG A O 1
ATOM 798 N N . VAL A 1 107 ? -6.933 -5.927 6.462 1.00 96.44 107 VAL A N 1
ATOM 799 C CA . VAL A 1 107 ? -5.565 -6.447 6.351 1.00 96.44 107 VAL A CA 1
ATOM 800 C C . VAL A 1 107 ? -4.818 -6.218 7.657 1.00 96.44 107 VAL A C 1
ATOM 802 O O . VAL A 1 107 ? -4.930 -5.142 8.244 1.00 96.44 107 VAL A O 1
ATOM 805 N N . ARG A 1 108 ? -4.044 -7.219 8.084 1.00 96.06 108 ARG A N 1
ATOM 806 C CA . ARG A 1 108 ? -3.005 -7.121 9.118 1.00 96.06 108 ARG A CA 1
ATOM 807 C C . ARG A 1 108 ? -1.636 -7.227 8.469 1.00 96.06 108 ARG A C 1
ATOM 809 O O . ARG A 1 108 ? -1.464 -8.045 7.568 1.00 96.06 108 ARG A O 1
ATOM 816 N N . PHE A 1 109 ? -0.672 -6.443 8.927 1.00 95.81 109 PHE A N 1
ATOM 817 C CA . PHE A 1 109 ? 0.696 -6.473 8.422 1.00 95.81 109 PHE A CA 1
ATOM 818 C C . PHE A 1 109 ? 1.725 -6.658 9.539 1.00 95.81 109 PHE A C 1
ATOM 820 O O . PHE A 1 109 ? 1.464 -6.351 10.700 1.00 95.81 109 PHE A O 1
ATOM 827 N N . GLU A 1 110 ? 2.905 -7.160 9.178 1.00 95.06 110 GLU A N 1
ATOM 828 C CA . GLU A 1 110 ? 3.994 -7.462 10.115 1.00 95.06 110 GLU A CA 1
ATOM 829 C C . GLU A 1 110 ? 5.322 -6.865 9.646 1.00 95.06 110 GLU A C 1
ATOM 831 O O . GLU A 1 110 ? 5.555 -6.760 8.440 1.00 95.06 110 GLU A O 1
ATOM 836 N N . GLN A 1 111 ? 6.195 -6.547 10.617 1.00 78.94 111 GLN A N 1
ATOM 837 C CA . GLN A 1 111 ? 7.533 -5.949 10.443 1.00 78.94 111 GLN A CA 1
ATOM 838 C C . GLN A 1 111 ? 7.531 -4.720 9.523 1.00 78.94 111 GLN A C 1
ATOM 840 O O . GLN A 1 111 ? 7.489 -4.841 8.306 1.00 78.94 111 GLN A O 1
ATOM 845 N N . SER A 1 112 ? 7.623 -3.524 10.103 1.00 85.50 112 SER A N 1
ATOM 846 C CA . SER A 1 112 ? 7.451 -2.264 9.376 1.00 85.50 112 SER A CA 1
ATOM 847 C C . SER A 1 112 ? 8.719 -1.413 9.303 1.00 85.50 112 SER A C 1
ATOM 849 O O . SER A 1 112 ? 9.405 -1.238 10.311 1.00 85.50 112 SER A O 1
ATOM 851 N N . LEU A 1 113 ? 8.939 -0.765 8.161 1.00 94.75 113 LEU A N 1
ATOM 852 C CA . LEU A 1 113 ? 9.866 0.351 7.985 1.00 94.75 113 LEU A CA 1
ATOM 853 C C . LEU A 1 113 ? 9.111 1.546 7.393 1.00 94.75 113 LEU A C 1
ATOM 855 O O . LEU A 1 113 ? 8.551 1.456 6.304 1.00 94.75 113 LEU A O 1
ATOM 859 N N . VAL A 1 114 ? 9.107 2.676 8.098 1.00 95.50 114 VAL A N 1
ATOM 860 C CA . VAL A 1 114 ? 8.448 3.903 7.629 1.00 95.50 114 VAL A CA 1
ATOM 861 C C . VAL A 1 114 ? 9.420 4.720 6.785 1.00 95.50 114 VAL A C 1
ATOM 863 O O . VAL A 1 114 ? 10.521 5.042 7.231 1.00 95.50 114 VAL A O 1
ATOM 866 N N . MET A 1 115 ? 8.999 5.092 5.580 1.00 95.81 115 MET A N 1
ATOM 867 C CA . MET A 1 115 ? 9.725 5.996 4.693 1.00 95.81 115 MET A CA 1
ATOM 868 C C . MET A 1 115 ? 8.916 7.266 4.465 1.00 95.81 115 MET A C 1
ATOM 870 O O . MET A 1 115 ? 7.708 7.207 4.255 1.00 95.81 115 MET A O 1
ATOM 874 N N . LYS A 1 116 ? 9.597 8.412 4.461 1.00 96.81 116 LYS A N 1
ATOM 875 C CA . LYS A 1 116 ? 9.000 9.716 4.158 1.00 96.81 116 LYS A CA 1
ATOM 876 C C . LYS A 1 116 ? 9.478 10.224 2.807 1.00 96.81 116 LYS A C 1
ATOM 878 O O . LYS A 1 116 ? 10.622 9.964 2.436 1.00 96.81 116 LYS A O 1
ATOM 883 N N . ASN A 1 117 ? 8.625 10.971 2.109 1.00 97.06 117 ASN A N 1
ATOM 884 C CA . ASN A 1 117 ? 8.897 11.536 0.781 1.00 97.06 117 ASN A CA 1
ATOM 885 C C . ASN A 1 117 ? 9.402 10.480 -0.222 1.00 97.06 117 ASN A C 1
ATOM 887 O O . ASN A 1 117 ? 10.335 10.714 -0.993 1.00 97.06 117 ASN A O 1
ATOM 891 N N . PHE A 1 118 ? 8.817 9.283 -0.186 1.00 97.00 118 PHE A N 1
ATOM 892 C CA . PHE A 1 118 ? 9.234 8.176 -1.033 1.00 97.00 118 PHE A CA 1
ATOM 893 C C . PHE A 1 118 ? 8.736 8.380 -2.466 1.00 97.00 118 PHE A C 1
ATOM 895 O O . PHE A 1 118 ? 7.532 8.404 -2.717 1.00 97.00 118 PHE A O 1
ATOM 902 N N . ASN A 1 119 ? 9.658 8.487 -3.421 1.00 97.00 119 ASN A N 1
ATOM 903 C CA . ASN A 1 119 ? 9.331 8.560 -4.841 1.00 97.00 119 ASN A CA 1
ATOM 904 C C . ASN A 1 119 ? 9.355 7.160 -5.475 1.00 97.00 119 ASN A C 1
ATOM 906 O O . ASN A 1 119 ? 10.411 6.535 -5.596 1.00 97.00 119 ASN A O 1
ATOM 910 N N . SER A 1 120 ? 8.191 6.682 -5.914 1.00 95.69 120 SER A N 1
ATOM 911 C CA . SER A 1 120 ? 8.068 5.478 -6.730 1.00 95.69 120 SER A CA 1
ATOM 912 C C . SER A 1 120 ? 8.156 5.845 -8.206 1.00 95.69 120 SER A C 1
ATOM 914 O O . SER A 1 120 ? 7.210 6.386 -8.783 1.00 95.69 120 SER A O 1
ATOM 916 N N . LYS A 1 121 ? 9.279 5.489 -8.838 1.00 95.06 121 LYS A N 1
ATOM 917 C CA . LYS A 1 121 ? 9.464 5.653 -10.288 1.00 95.06 121 LYS A CA 1
ATOM 918 C C . LYS A 1 121 ? 8.464 4.815 -11.083 1.00 95.06 121 LYS A C 1
ATOM 920 O O . LYS A 1 121 ? 7.928 5.287 -12.075 1.00 95.06 121 LYS A O 1
ATOM 925 N N . THR A 1 122 ? 8.183 3.596 -10.620 1.00 95.00 122 THR A N 1
ATOM 926 C CA . THR A 1 122 ? 7.262 2.670 -11.291 1.00 95.00 122 THR A CA 1
ATOM 927 C C . THR A 1 122 ? 5.829 3.190 -11.306 1.00 95.00 122 THR A C 1
ATOM 929 O O . THR A 1 122 ? 5.146 3.063 -12.314 1.00 95.00 122 THR A O 1
ATOM 932 N N . LEU A 1 123 ? 5.377 3.794 -10.203 1.00 95.38 123 LEU A N 1
ATOM 933 C CA . LEU A 1 123 ? 4.031 4.367 -10.100 1.00 95.38 123 LEU A CA 1
ATOM 934 C C . LEU A 1 123 ? 3.970 5.836 -10.543 1.00 95.38 123 LEU A C 1
ATOM 936 O O . LEU A 1 123 ? 2.899 6.432 -10.483 1.00 95.38 123 LEU A O 1
ATOM 940 N N . ASN A 1 124 ? 5.108 6.429 -10.931 1.00 96.56 124 ASN A N 1
ATOM 941 C CA . ASN A 1 124 ? 5.267 7.863 -11.177 1.00 96.56 124 ASN A CA 1
ATOM 942 C C . ASN A 1 124 ? 4.597 8.725 -10.084 1.00 96.56 124 ASN A C 1
ATOM 944 O O . ASN A 1 124 ? 3.837 9.652 -10.366 1.00 96.56 124 ASN A O 1
ATOM 948 N N . ARG A 1 125 ? 4.829 8.362 -8.816 1.00 94.81 125 ARG A N 1
ATOM 949 C CA . ARG A 1 125 ? 4.136 8.941 -7.657 1.00 94.81 125 ARG A CA 1
ATOM 950 C C . ARG A 1 125 ? 5.083 9.137 -6.485 1.00 94.81 125 ARG A C 1
ATOM 952 O O . ARG A 1 125 ? 5.888 8.259 -6.178 1.00 94.81 125 ARG A O 1
ATOM 959 N N . THR A 1 126 ? 4.910 10.249 -5.779 1.00 96.56 126 THR A N 1
ATOM 960 C CA . THR A 1 126 ? 5.539 10.490 -4.478 1.00 96.56 126 THR A CA 1
ATOM 961 C C . THR A 1 126 ? 4.539 10.226 -3.355 1.00 96.56 126 THR A C 1
ATOM 963 O O . THR A 1 126 ? 3.373 10.612 -3.447 1.00 96.56 126 THR A O 1
ATOM 966 N N . PHE A 1 127 ? 5.000 9.550 -2.309 1.00 96.75 127 PHE A N 1
ATOM 967 C C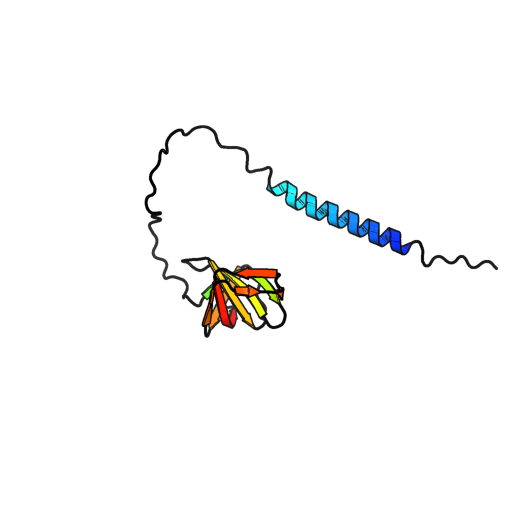A . PHE A 1 127 ? 4.268 9.311 -1.073 1.00 96.75 127 PHE A CA 1
ATOM 968 C C . PHE A 1 127 ? 4.913 10.131 0.043 1.00 96.75 127 PHE A C 1
ATOM 970 O O . PHE A 1 127 ? 6.100 9.951 0.326 1.00 96.75 127 PHE A O 1
ATOM 977 N N . ASP A 1 128 ? 4.137 10.998 0.691 1.00 96.69 128 ASP A N 1
ATOM 978 C CA . ASP A 1 128 ? 4.616 11.783 1.837 1.00 96.69 128 ASP A CA 1
ATOM 979 C C . ASP A 1 128 ? 5.101 10.864 2.963 1.00 96.69 128 ASP A C 1
ATOM 981 O O . ASP A 1 128 ? 6.152 11.097 3.559 1.00 96.69 128 ASP A O 1
ATOM 985 N N . GLU A 1 129 ? 4.373 9.768 3.187 1.00 95.75 129 GLU A N 1
ATOM 986 C CA . GLU A 1 129 ? 4.747 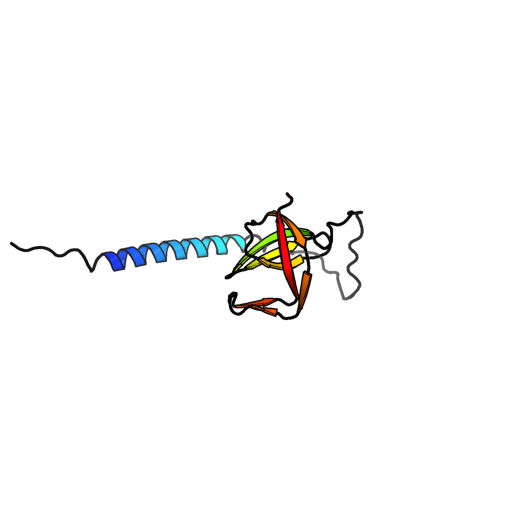8.668 4.066 1.00 95.75 129 GLU A CA 1
ATOM 987 C C . GLU A 1 129 ? 4.232 7.340 3.491 1.00 95.75 129 GLU A C 1
ATOM 989 O O . GLU A 1 129 ? 3.099 7.252 3.007 1.00 95.75 129 GLU A O 1
ATOM 994 N N . ILE A 1 130 ? 5.063 6.301 3.544 1.00 97.00 130 ILE A N 1
ATOM 995 C CA . ILE A 1 130 ? 4.700 4.928 3.191 1.00 97.00 130 ILE A CA 1
ATOM 996 C C . ILE A 1 130 ? 5.395 3.943 4.129 1.00 97.00 130 ILE A C 1
ATOM 998 O O . ILE A 1 130 ? 6.544 4.147 4.525 1.00 97.00 130 ILE A O 1
ATOM 1002 N N . ILE A 1 131 ? 4.703 2.865 4.479 1.00 97.12 131 ILE A N 1
ATOM 1003 C CA . ILE A 1 131 ? 5.224 1.813 5.349 1.00 97.12 131 ILE A CA 1
ATOM 1004 C C . ILE A 1 131 ? 5.564 0.591 4.500 1.00 97.12 131 ILE A C 1
ATOM 1006 O O . ILE A 1 131 ? 4.680 -0.049 3.934 1.00 97.12 131 ILE A O 1
ATOM 1010 N N . PHE A 1 132 ? 6.839 0.241 4.419 1.00 97.44 132 PHE A N 1
ATOM 1011 C CA . PHE A 1 132 ? 7.256 -1.038 3.858 1.00 97.44 132 PHE A CA 1
ATOM 1012 C C . PHE A 1 132 ? 7.043 -2.122 4.902 1.00 97.44 132 PHE A C 1
ATOM 1014 O O . PHE A 1 132 ? 7.495 -1.977 6.039 1.00 97.44 132 PHE A O 1
ATOM 1021 N N . VAL A 1 133 ? 6.333 -3.178 4.522 1.00 97.38 133 VAL A N 1
ATOM 1022 C CA . VAL A 1 133 ? 5.988 -4.284 5.418 1.00 97.38 133 VAL A CA 1
ATOM 1023 C C . VAL A 1 133 ? 6.513 -5.595 4.853 1.00 97.38 133 VAL A C 1
ATOM 1025 O O . VAL A 1 133 ? 6.564 -5.757 3.635 1.00 97.38 133 VAL A O 1
ATOM 1028 N N . ASN A 1 134 ? 6.880 -6.548 5.709 1.00 96.12 134 ASN A N 1
ATOM 1029 C CA . ASN A 1 134 ? 7.361 -7.850 5.230 1.00 96.12 134 ASN A CA 1
ATOM 1030 C C . ASN A 1 134 ? 6.224 -8.776 4.801 1.00 96.12 134 ASN A C 1
ATOM 1032 O O . ASN A 1 134 ? 6.427 -9.652 3.963 1.00 96.12 134 ASN A O 1
ATOM 1036 N N . SER A 1 135 ? 5.030 -8.600 5.361 1.00 95.94 135 SER A N 1
ATOM 1037 C CA . SER A 1 135 ? 3.848 -9.352 4.955 1.00 95.94 135 SER A CA 1
ATOM 1038 C C . SER A 1 135 ? 2.569 -8.569 5.216 1.00 95.94 135 SER A C 1
ATOM 1040 O O . SER A 1 135 ? 2.512 -7.699 6.086 1.00 95.94 135 SER A O 1
ATOM 1042 N N . ALA A 1 136 ? 1.540 -8.903 4.442 1.00 96.19 136 ALA A N 1
ATOM 1043 C CA . ALA A 1 136 ? 0.180 -8.436 4.619 1.00 96.19 136 ALA A CA 1
ATOM 1044 C C . ALA A 1 136 ? -0.772 -9.623 4.442 1.00 96.19 136 ALA A C 1
ATOM 1046 O O . ALA A 1 136 ? -0.699 -10.346 3.450 1.00 96.19 136 ALA A O 1
ATOM 1047 N N . THR A 1 137 ? -1.665 -9.819 5.405 1.00 96.31 137 THR A N 1
ATOM 1048 C CA . THR A 1 137 ? -2.622 -10.925 5.430 1.00 96.31 137 THR A CA 1
ATOM 1049 C C . THR A 1 137 ? -4.026 -10.365 5.545 1.00 96.31 137 THR A C 1
ATOM 1051 O O . THR A 1 137 ? -4.297 -9.520 6.399 1.00 96.31 137 THR A O 1
ATOM 1054 N N . VAL A 1 138 ? -4.931 -10.850 4.700 1.00 96.12 138 VAL A N 1
ATOM 1055 C CA . VAL A 1 138 ? -6.356 -10.532 4.802 1.00 96.12 138 VAL A CA 1
ATOM 1056 C C . VAL A 1 138 ? -6.956 -11.285 5.993 1.00 96.12 138 VAL A C 1
ATOM 1058 O O . VAL A 1 138 ? -6.719 -12.479 6.158 1.00 96.12 138 VAL A O 1
ATOM 1061 N N . ILE A 1 139 ? -7.701 -10.576 6.836 1.00 94.56 139 ILE A N 1
ATOM 1062 C CA . ILE A 1 139 ? -8.252 -11.055 8.116 1.00 94.56 139 ILE A CA 1
ATOM 1063 C C . ILE A 1 139 ? -9.765 -10.808 8.236 1.00 94.56 139 ILE A C 1
ATOM 1065 O O . ILE A 1 139 ? -10.276 -10.673 9.349 1.00 94.56 139 ILE A O 1
ATOM 1069 N N . ASN A 1 140 ? -10.448 -10.621 7.106 1.00 74.81 140 ASN A N 1
ATOM 1070 C CA . ASN A 1 140 ? -11.886 -10.356 7.070 1.00 74.81 140 ASN A CA 1
ATOM 1071 C C . ASN A 1 140 ? -12.743 -11.615 7.221 1.00 74.81 140 ASN A C 1
ATOM 1073 O O . ASN A 1 140 ? -12.226 -12.735 7.023 1.00 74.81 140 ASN A O 1
#

pLDDT: mean 74.8, std 22.2, range [39.41, 97.88]

Secondary structure (DSSP, 8-state):
------SSSSHHHHHHHHHHHHHHHHHHHHHTTTTTSSS-----------------------PPPTTEEEEEEEEEETTEEEEEEE-SS-EEEEEEES----TT-EEEEEEEEEEEEEEETTTTEEEEEEEEEEEEEE--

Radius of gyration: 24.61 Å; chains: 1; bounding box: 38×51×85 Å

Sequence (140 aa):
MASFDWNSRDRSVLFASVDILILEAVLKISYLAIAFSIGLALLNPSQALAEKTGGNSANAATGMPANEGKVLSTLDAPGYTYMELANTEKRFWIAAPTTRVKAGDRVRFEQSLVMKNFNSKTLNRTFDEIIFVNSATVIN